Protein AF-A0A2S8Z0V7-F1 (afdb_monomer_lite)

pLDDT: mean 81.97, std 16.0, range [34.06, 96.25]

Radius of gyration: 17.94 Å; chains: 1; bounding box: 38×61×46 Å

Structure (mmCIF, N/CA/C/O backbone):
data_AF-A0A2S8Z0V7-F1
#
_entry.id   AF-A0A2S8Z0V7-F1
#
loop_
_atom_site.group_PDB
_atom_site.id
_atom_site.type_symbol
_atom_site.label_atom_id
_atom_site.label_alt_id
_atom_site.label_comp_id
_atom_site.label_asym_id
_atom_site.label_entity_id
_atom_site.label_seq_id
_atom_site.pdbx_PDB_ins_code
_atom_site.Cartn_x
_atom_site.Cartn_y
_atom_site.Cartn_z
_atom_site.occupancy
_atom_site.B_iso_or_equiv
_atom_site.auth_seq_id
_atom_site.auth_comp_id
_atom_site.auth_asym_id
_atom_site.auth_atom_id
_atom_site.pdbx_PDB_model_num
ATOM 1 N N . MET A 1 1 ? -18.671 44.704 -28.486 1.00 38.19 1 MET A N 1
ATOM 2 C CA . MET A 1 1 ? -18.243 44.016 -27.251 1.00 38.19 1 MET A CA 1
ATOM 3 C C . MET A 1 1 ? -19.106 42.775 -27.108 1.00 38.19 1 MET A C 1
ATOM 5 O O . MET A 1 1 ? -20.302 42.924 -26.908 1.00 38.19 1 MET A O 1
ATOM 9 N N . ALA A 1 2 ? -18.550 41.586 -27.339 1.00 35.41 2 ALA A N 1
ATOM 10 C CA . ALA A 1 2 ? -19.286 40.325 -27.252 1.00 35.41 2 ALA A CA 1
ATOM 11 C C . ALA A 1 2 ? -18.835 39.584 -25.989 1.00 35.41 2 ALA A C 1
ATOM 13 O O . ALA A 1 2 ? -17.642 39.363 -25.794 1.00 35.41 2 ALA A O 1
ATOM 14 N N . VAL A 1 3 ? -19.793 39.268 -25.120 1.00 38.69 3 VAL A N 1
ATOM 15 C CA . VAL A 1 3 ? -19.591 38.499 -23.891 1.00 38.69 3 VAL A CA 1
ATOM 16 C C . VAL A 1 3 ? -19.497 37.027 -24.287 1.00 38.69 3 VAL A C 1
ATOM 18 O O . VAL A 1 3 ? -20.482 36.437 -24.726 1.00 38.69 3 VAL A O 1
ATOM 21 N N . SER A 1 4 ? -18.305 36.442 -24.179 1.00 34.06 4 SER A N 1
ATOM 22 C CA . SER A 1 4 ? -18.108 35.006 -24.377 1.00 34.06 4 SER A CA 1
ATOM 23 C C . SER A 1 4 ? -18.654 34.245 -23.171 1.00 34.06 4 SER A C 1
ATOM 25 O O . SER A 1 4 ? -18.067 34.275 -22.091 1.00 34.06 4 SER A O 1
ATOM 27 N N . ASN A 1 5 ? -19.771 33.546 -23.369 1.00 39.81 5 ASN A N 1
ATOM 28 C CA . ASN A 1 5 ? -20.257 32.519 -22.453 1.00 39.81 5 ASN A CA 1
ATOM 29 C C . ASN A 1 5 ? -19.278 31.339 -22.463 1.00 39.81 5 ASN A C 1
ATOM 31 O O . ASN A 1 5 ? -19.217 30.584 -23.433 1.00 39.81 5 ASN A O 1
ATOM 35 N N . ILE A 1 6 ? -18.512 31.186 -21.385 1.00 39.69 6 ILE A N 1
ATOM 36 C CA . ILE A 1 6 ? -17.692 30.000 -21.134 1.00 39.69 6 ILE A CA 1
ATOM 37 C C . ILE A 1 6 ? -18.628 28.917 -20.576 1.00 39.69 6 ILE A C 1
ATOM 39 O O . ILE A 1 6 ? -19.229 29.140 -19.522 1.00 39.69 6 ILE A O 1
ATOM 43 N N . PRO A 1 7 ? -18.792 27.756 -21.235 1.00 37.97 7 PRO A N 1
ATOM 44 C CA . PRO A 1 7 ? -19.532 26.661 -20.636 1.00 37.97 7 PRO A CA 1
ATOM 45 C C . PRO A 1 7 ? -18.707 26.069 -19.489 1.00 37.97 7 PRO A C 1
ATOM 47 O O . PRO A 1 7 ? -17.511 25.809 -19.634 1.00 37.97 7 PRO A O 1
ATOM 50 N N . ALA A 1 8 ? -19.362 25.865 -18.346 1.00 45.34 8 ALA A N 1
ATOM 51 C CA . ALA A 1 8 ? -18.785 25.181 -17.196 1.00 45.34 8 ALA A CA 1
ATOM 52 C C . ALA A 1 8 ? -18.252 23.795 -17.610 1.00 45.34 8 ALA A C 1
ATOM 54 O O . ALA A 1 8 ? -18.906 23.103 -18.400 1.00 45.34 8 ALA A O 1
ATOM 55 N N . PRO A 1 9 ? -17.085 23.362 -17.102 1.00 37.09 9 PRO A N 1
ATOM 56 C CA . PRO A 1 9 ? -16.554 22.055 -17.437 1.00 37.09 9 PRO A CA 1
ATOM 57 C C . PRO A 1 9 ? -17.505 20.976 -16.915 1.00 37.09 9 PRO A C 1
ATOM 59 O O . PRO A 1 9 ? -17.800 20.897 -15.723 1.00 37.09 9 PRO A O 1
ATOM 62 N N . ALA A 1 10 ? -17.992 20.156 -17.846 1.00 38.31 10 ALA A N 1
ATOM 63 C CA . ALA A 1 10 ? -18.824 19.003 -17.562 1.00 38.31 10 ALA A CA 1
ATOM 64 C C . ALA A 1 10 ? -18.145 18.105 -16.520 1.00 38.31 10 ALA A C 1
ATOM 66 O O . ALA A 1 10 ? -16.991 17.696 -16.677 1.00 38.31 10 ALA A O 1
ATOM 67 N N . THR A 1 11 ? -18.890 17.781 -15.467 1.00 40.78 11 THR A N 1
ATOM 68 C CA . THR A 1 11 ? -18.551 16.765 -14.476 1.00 40.78 11 THR A CA 1
ATOM 69 C C . THR A 1 11 ? -18.363 15.427 -15.184 1.00 40.78 11 THR A C 1
ATOM 71 O O . THR A 1 11 ? -19.318 14.719 -15.502 1.00 40.78 11 THR A O 1
ATOM 74 N N . LYS A 1 12 ? -17.105 15.071 -15.466 1.00 42.34 12 LYS A N 1
ATOM 75 C CA . LYS A 1 12 ? -16.751 13.732 -15.934 1.00 42.34 12 LYS A CA 1
ATOM 76 C C . LYS A 1 12 ? -17.071 12.752 -14.812 1.00 42.34 12 LYS A C 1
ATOM 78 O O . LYS A 1 12 ? -16.382 12.699 -13.797 1.00 42.34 12 LYS A O 1
ATOM 83 N N . THR A 1 13 ? -18.130 11.981 -15.003 1.00 39.41 13 THR A N 1
ATOM 84 C CA . THR A 1 13 ? -18.445 10.795 -14.213 1.00 39.41 13 THR A CA 1
ATOM 85 C C . THR A 1 13 ? -17.235 9.856 -14.278 1.00 39.41 13 THR A C 1
ATOM 87 O O . THR A 1 13 ? -16.872 9.351 -15.339 1.00 39.41 13 THR A O 1
ATOM 90 N N . LYS A 1 14 ? -16.544 9.694 -13.142 1.00 45.84 14 LYS A N 1
ATOM 91 C CA . LYS A 1 14 ? -15.329 8.882 -13.001 1.00 45.84 14 LYS A CA 1
ATOM 92 C C . LYS A 1 14 ? -15.674 7.389 -13.103 1.00 45.84 14 LYS A C 1
ATOM 94 O O . LYS A 1 14 ? -15.891 6.715 -12.105 1.00 45.84 14 LYS A O 1
ATOM 99 N N . THR A 1 15 ? -15.690 6.855 -14.321 1.00 45.91 15 THR A N 1
ATOM 100 C CA . THR A 1 15 ? -15.759 5.410 -14.631 1.00 45.91 15 THR A CA 1
ATOM 101 C C . THR A 1 15 ? -14.362 4.757 -14.683 1.00 45.91 15 THR A C 1
ATOM 103 O O . THR A 1 15 ? -14.069 3.979 -15.586 1.00 45.91 15 THR A O 1
ATOM 106 N N . GLY A 1 16 ? -13.466 5.100 -13.748 1.00 46.09 16 GLY A N 1
ATOM 107 C CA . GLY A 1 16 ? -12.057 4.659 -13.755 1.00 46.09 16 GLY A CA 1
ATOM 108 C C . GLY A 1 16 ? -11.810 3.282 -13.128 1.00 46.09 16 GLY A C 1
ATOM 109 O O . GLY A 1 16 ? -11.145 2.445 -13.736 1.00 46.09 16 GLY A O 1
ATOM 110 N N . THR A 1 17 ? -12.469 2.995 -11.999 1.00 44.75 17 THR A N 1
ATOM 111 C CA . THR A 1 17 ? -12.256 1.806 -11.138 1.00 44.75 17 THR A CA 1
ATOM 112 C C . THR A 1 17 ? -12.501 0.469 -11.807 1.00 44.75 17 THR A C 1
ATOM 114 O O . THR A 1 17 ? -12.106 -0.574 -11.296 1.00 44.75 17 THR A O 1
ATOM 117 N N . LYS A 1 18 ? -13.142 0.455 -12.974 1.00 49.81 18 LYS A N 1
ATOM 118 C CA . LYS A 1 18 ? -13.445 -0.792 -13.668 1.00 49.81 18 LYS A CA 1
ATOM 119 C C . LYS A 1 18 ? -12.306 -1.274 -14.552 1.00 49.81 18 LYS A C 1
ATOM 121 O O . LYS A 1 18 ? -12.223 -2.477 -14.743 1.00 49.81 18 LYS A O 1
ATOM 126 N N . ALA A 1 19 ? -11.450 -0.428 -15.122 1.00 54.69 19 ALA A N 1
ATOM 127 C CA . ALA A 1 19 ? -10.711 -0.825 -16.326 1.00 54.69 19 ALA A CA 1
ATOM 128 C C . ALA A 1 19 ? -9.704 -1.969 -16.106 1.00 54.69 19 ALA A C 1
ATOM 130 O O . ALA A 1 19 ? -9.707 -2.921 -16.887 1.00 54.69 19 ALA A O 1
ATOM 131 N N . TRP A 1 20 ? -8.887 -1.925 -15.051 1.00 52.56 20 TRP A N 1
ATOM 132 C CA . TRP A 1 20 ? -7.883 -2.967 -14.816 1.00 52.56 20 TRP A CA 1
ATOM 133 C C . TRP A 1 20 ? -8.436 -4.161 -14.029 1.00 52.56 20 TRP A C 1
ATOM 135 O O . TRP A 1 20 ? -8.251 -5.308 -14.440 1.00 52.56 20 TRP A O 1
ATOM 145 N N . PHE A 1 21 ? -9.255 -3.910 -13.002 1.00 56.28 21 PHE A N 1
ATOM 146 C CA . PHE A 1 21 ? -9.973 -4.963 -12.275 1.00 56.28 21 PHE A CA 1
ATOM 147 C C . PHE A 1 21 ? -10.899 -5.806 -13.148 1.00 56.28 21 PHE A C 1
ATOM 149 O O . PHE A 1 21 ? -10.959 -7.027 -13.002 1.00 56.28 21 PHE A O 1
ATOM 156 N N . SER A 1 22 ? -11.624 -5.185 -14.080 1.00 59.22 22 SER A N 1
ATOM 157 C CA . SER A 1 22 ? -12.504 -5.938 -14.980 1.00 59.22 22 SER A CA 1
ATOM 158 C C . SER A 1 22 ? -11.714 -6.821 -15.945 1.00 59.22 22 SER A C 1
ATOM 160 O O . SER A 1 22 ? -12.154 -7.938 -16.224 1.00 59.22 22 SER A O 1
ATOM 162 N N . ARG A 1 23 ? -10.534 -6.364 -16.387 1.00 64.81 23 ARG A N 1
ATOM 163 C CA . ARG A 1 23 ? -9.644 -7.082 -17.312 1.00 64.81 23 ARG A CA 1
ATOM 164 C C . ARG A 1 23 ? -8.758 -8.130 -16.628 1.00 64.81 23 ARG A C 1
ATOM 166 O O . ARG A 1 23 ? -8.175 -8.956 -17.327 1.00 64.81 23 ARG A O 1
ATOM 173 N N . SER A 1 24 ? -8.657 -8.130 -15.296 1.00 66.06 24 SER A N 1
ATOM 174 C CA . SER A 1 24 ? -7.826 -9.093 -14.566 1.00 66.06 24 SER A CA 1
ATOM 175 C C . SER A 1 24 ? -8.393 -10.520 -14.640 1.00 66.06 24 SER A C 1
ATOM 177 O O . SER A 1 24 ? -9.611 -10.734 -14.704 1.00 66.06 24 SER A O 1
ATOM 179 N N . ARG A 1 25 ? -7.499 -11.520 -14.596 1.00 77.06 25 ARG A N 1
ATOM 180 C CA . ARG A 1 25 ? -7.849 -12.956 -14.545 1.00 77.06 25 ARG A CA 1
ATOM 181 C C . ARG A 1 25 ? -8.275 -13.429 -13.147 1.00 77.06 25 ARG A C 1
ATOM 183 O O . ARG A 1 25 ? -8.3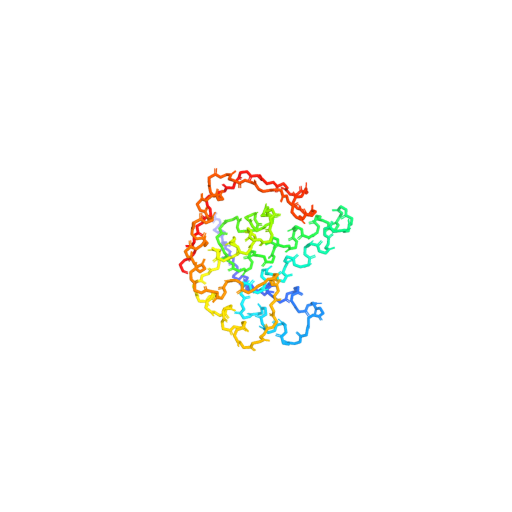48 -14.629 -12.905 1.00 77.06 25 ARG A O 1
ATOM 190 N N . LEU A 1 26 ? -8.537 -12.502 -12.224 1.00 76.75 26 LEU A N 1
ATOM 191 C CA . LEU A 1 26 ? -9.001 -12.822 -10.878 1.00 76.75 26 LEU A CA 1
ATOM 192 C C . LEU A 1 26 ? -10.324 -13.597 -10.919 1.00 76.75 26 LEU A C 1
ATOM 194 O O . LEU A 1 26 ? -11.195 -13.325 -11.753 1.00 76.75 26 LEU A O 1
ATOM 198 N N . SER A 1 27 ? -10.487 -14.527 -9.977 1.00 80.62 27 SER A N 1
ATOM 199 C CA . SER A 1 27 ? -11.765 -15.202 -9.757 1.00 80.62 27 SER A CA 1
ATOM 200 C C . SER A 1 27 ? -12.857 -14.175 -9.402 1.00 80.62 27 SER A C 1
ATOM 202 O O . SER A 1 27 ? -12.545 -13.087 -8.901 1.00 80.62 27 SER A O 1
ATOM 204 N N . PRO A 1 28 ? -14.150 -14.483 -9.613 1.00 81.50 28 PRO A N 1
ATOM 205 C CA . PRO A 1 28 ? -15.236 -13.585 -9.217 1.00 81.50 28 PRO A CA 1
ATOM 206 C C . PRO A 1 28 ? -15.186 -13.184 -7.735 1.00 81.50 28 PRO A C 1
ATOM 208 O O . PRO A 1 28 ? -15.429 -12.024 -7.405 1.00 81.50 28 PRO A O 1
ATOM 211 N N . ALA A 1 29 ? -14.808 -14.116 -6.854 1.00 76.62 29 ALA A N 1
ATOM 212 C CA . ALA A 1 29 ? -14.640 -13.857 -5.426 1.00 76.62 29 ALA A CA 1
ATOM 213 C C . ALA A 1 29 ? -13.521 -12.837 -5.158 1.00 76.62 29 ALA A C 1
ATOM 215 O O . ALA A 1 29 ? -13.730 -11.880 -4.418 1.00 76.62 29 ALA A O 1
ATOM 216 N N . HIS A 1 30 ? -12.373 -12.971 -5.828 1.00 76.75 30 HIS A N 1
ATOM 217 C CA . HIS A 1 30 ? -11.261 -12.026 -5.693 1.00 76.75 30 HIS A CA 1
ATOM 218 C C . HIS A 1 30 ? -11.602 -10.645 -6.259 1.00 76.75 30 HIS A C 1
ATOM 220 O O . HIS A 1 30 ? -11.284 -9.634 -5.643 1.00 76.75 30 HIS A O 1
ATOM 226 N N . LYS A 1 31 ? -12.308 -10.577 -7.396 1.00 75.56 31 LYS A N 1
ATOM 227 C CA . LYS A 1 31 ? -12.789 -9.297 -7.943 1.00 75.56 31 LYS A CA 1
ATOM 228 C C . LYS A 1 31 ? -13.712 -8.583 -6.960 1.00 75.56 31 LYS A C 1
ATOM 230 O O . LYS A 1 31 ? -13.598 -7.372 -6.792 1.00 75.56 31 LYS A O 1
ATOM 235 N N . ARG A 1 32 ? -14.595 -9.332 -6.291 1.00 76.56 32 ARG A N 1
ATOM 236 C CA . ARG A 1 32 ? -15.476 -8.790 -5.254 1.00 76.56 32 ARG A CA 1
ATOM 237 C C . ARG A 1 32 ? -14.676 -8.296 -4.052 1.00 76.56 32 ARG A C 1
ATOM 239 O O . ARG A 1 32 ? -14.875 -7.159 -3.645 1.00 76.56 32 ARG A O 1
ATOM 246 N N . LEU A 1 33 ? -13.759 -9.106 -3.531 1.00 73.31 33 LEU A N 1
ATOM 247 C CA . LEU A 1 33 ? -12.921 -8.744 -2.390 1.00 73.31 33 LEU A CA 1
ATOM 248 C C . LEU A 1 33 ? -12.179 -7.428 -2.632 1.00 73.31 33 LEU A C 1
ATOM 250 O O . LEU A 1 33 ? -12.279 -6.486 -1.849 1.00 73.31 33 LEU A O 1
ATOM 254 N N . VAL A 1 34 ? -11.491 -7.350 -3.764 1.00 75.44 34 VAL A N 1
ATOM 255 C CA . VAL A 1 34 ? -10.709 -6.176 -4.112 1.00 75.44 34 VAL A CA 1
ATOM 256 C C . VAL A 1 34 ? -11.594 -4.947 -4.358 1.00 75.44 34 VAL A C 1
ATOM 258 O O . VAL A 1 34 ? -11.236 -3.835 -3.986 1.00 75.44 34 VAL A O 1
ATOM 261 N N . SER A 1 35 ? -12.791 -5.131 -4.921 1.00 76.25 35 SER A N 1
ATOM 262 C CA . SER A 1 35 ? -13.740 -4.021 -5.068 1.00 76.25 35 SER A CA 1
ATOM 263 C C . SER A 1 35 ? -14.280 -3.483 -3.737 1.00 76.25 35 SER A C 1
ATOM 265 O O . SER A 1 35 ? -14.796 -2.369 -3.711 1.00 76.25 35 SER A O 1
ATOM 267 N N . LEU A 1 36 ? -14.196 -4.268 -2.656 1.00 78.62 36 LEU A N 1
ATOM 268 C CA . LEU A 1 36 ? -14.757 -3.928 -1.348 1.00 78.62 36 LEU A CA 1
ATOM 269 C C . LEU A 1 36 ? -13.710 -3.422 -0.346 1.00 78.62 36 LEU A C 1
ATOM 271 O O . LEU A 1 36 ? -14.078 -2.680 0.560 1.00 78.62 36 LEU A O 1
ATOM 275 N N . SER A 1 37 ? -12.436 -3.802 -0.495 1.00 88.06 37 SER A N 1
ATOM 276 C CA . SER A 1 37 ? -11.342 -3.371 0.383 1.00 88.06 37 SER A CA 1
ATOM 277 C C . SER A 1 37 ? -10.219 -2.718 -0.416 1.00 88.06 37 SER A C 1
ATOM 279 O O . SER A 1 37 ? -9.484 -3.398 -1.133 1.00 88.06 37 SER A O 1
ATOM 281 N N . GLN A 1 38 ? -10.033 -1.411 -0.224 1.00 91.69 38 GLN A N 1
ATOM 282 C CA . GLN A 1 38 ? -8.895 -0.656 -0.759 1.00 91.69 38 GLN A CA 1
ATOM 283 C C . GLN A 1 38 ? -7.563 -1.271 -0.318 1.00 91.69 38 GLN A C 1
ATOM 285 O O . GLN A 1 38 ? -6.624 -1.358 -1.102 1.00 91.69 38 GLN A O 1
ATOM 290 N N . PHE A 1 39 ? -7.492 -1.766 0.918 1.00 93.81 39 PHE A N 1
ATOM 291 C CA . PHE A 1 39 ? -6.290 -2.403 1.443 1.00 93.81 39 PHE A CA 1
ATOM 292 C C . PHE A 1 39 ? -5.943 -3.693 0.686 1.00 93.81 39 PHE A C 1
ATOM 294 O O . PHE A 1 39 ? -4.809 -3.866 0.249 1.00 93.81 39 PHE A O 1
ATOM 301 N N . GLN A 1 40 ? -6.919 -4.577 0.451 1.00 90.94 40 GLN A N 1
ATOM 302 C CA . GLN A 1 40 ? -6.694 -5.776 -0.371 1.00 90.94 40 GLN A CA 1
ATOM 303 C C . GLN A 1 40 ? -6.408 -5.423 -1.836 1.00 90.94 40 GLN A C 1
ATOM 305 O O . GLN A 1 40 ? -5.630 -6.105 -2.500 1.00 90.94 40 GLN A O 1
ATOM 310 N N . ALA A 1 41 ? -6.991 -4.330 -2.333 1.00 90.88 41 ALA A N 1
ATOM 311 C CA . ALA A 1 41 ? -6.706 -3.811 -3.662 1.00 90.88 41 ALA A CA 1
ATOM 312 C C . ALA A 1 41 ? -5.243 -3.405 -3.835 1.00 90.88 41 ALA A C 1
ATOM 314 O O . ALA A 1 41 ? -4.602 -3.836 -4.790 1.00 90.88 41 ALA A O 1
ATOM 315 N N . ILE A 1 42 ? -4.709 -2.638 -2.883 1.00 93.88 42 ILE A N 1
ATOM 316 C CA . ILE A 1 42 ? -3.304 -2.224 -2.866 1.00 93.88 42 ILE A CA 1
ATOM 317 C C . ILE A 1 42 ? -2.382 -3.447 -2.781 1.00 93.88 42 ILE A C 1
ATOM 319 O O . ILE A 1 42 ? -1.428 -3.537 -3.552 1.00 93.88 42 ILE A O 1
ATOM 323 N N . GLY A 1 43 ? -2.685 -4.414 -1.907 1.00 93.25 43 GLY A N 1
ATOM 324 C CA . GLY A 1 43 ? -1.924 -5.665 -1.815 1.00 93.25 43 GLY A CA 1
ATOM 325 C C . GLY A 1 43 ? -1.855 -6.385 -3.163 1.00 93.25 43 GLY A C 1
ATOM 326 O O . GLY A 1 43 ? -0.775 -6.729 -3.643 1.00 93.25 43 GLY A O 1
ATOM 327 N N . TRP A 1 44 ? -2.996 -6.515 -3.848 1.00 90.00 44 TRP A N 1
ATOM 328 C CA . TRP A 1 44 ? -3.033 -7.100 -5.187 1.00 90.00 44 TRP A CA 1
ATOM 329 C C . TRP A 1 44 ? -2.225 -6.285 -6.209 1.00 90.00 44 TRP A C 1
ATOM 331 O O . TRP A 1 44 ? -1.508 -6.869 -7.023 1.00 90.00 44 TRP A O 1
ATOM 341 N N . PHE A 1 45 ? -2.276 -4.951 -6.160 1.00 90.94 45 PHE A N 1
ATOM 342 C CA . PHE A 1 45 ? -1.488 -4.094 -7.050 1.00 90.94 45 PHE A CA 1
ATOM 343 C C . PHE A 1 45 ? 0.012 -4.339 -6.908 1.00 90.94 45 PHE A C 1
ATOM 345 O O . PHE A 1 45 ? 0.703 -4.427 -7.923 1.00 90.94 45 PHE A O 1
ATOM 352 N N . PHE A 1 46 ? 0.503 -4.533 -5.682 1.00 92.38 46 PHE A N 1
ATOM 353 C CA . PHE A 1 46 ? 1.898 -4.904 -5.459 1.00 92.38 46 PHE A CA 1
ATOM 354 C C . PHE A 1 46 ? 2.253 -6.241 -6.108 1.00 92.38 46 PHE A C 1
ATOM 356 O O . PHE A 1 46 ? 3.260 -6.304 -6.806 1.00 92.38 46 PHE A O 1
ATOM 363 N N . THR A 1 47 ? 1.401 -7.271 -5.995 1.00 88.06 47 THR A N 1
ATOM 364 C CA . THR A 1 47 ? 1.683 -8.572 -6.641 1.00 88.06 47 THR A CA 1
ATOM 365 C C . THR A 1 47 ? 1.893 -8.445 -8.153 1.00 88.06 47 THR A C 1
ATOM 367 O O . THR A 1 47 ? 2.767 -9.093 -8.729 1.00 88.06 47 THR A O 1
ATOM 370 N N . ALA A 1 48 ? 1.126 -7.573 -8.806 1.00 86.12 48 ALA A N 1
ATOM 371 C CA . ALA A 1 48 ? 1.246 -7.330 -10.235 1.00 86.12 48 ALA A CA 1
ATOM 372 C C . ALA A 1 48 ? 2.461 -6.465 -10.590 1.00 86.12 48 ALA A C 1
ATOM 374 O O . ALA A 1 48 ? 3.163 -6.782 -11.547 1.00 86.12 48 ALA A O 1
ATOM 375 N N . VAL A 1 49 ? 2.718 -5.393 -9.831 1.00 90.62 49 VAL A N 1
ATOM 376 C CA . VAL A 1 49 ? 3.885 -4.526 -10.045 1.00 90.62 49 VAL A CA 1
ATOM 377 C C . VAL A 1 49 ? 5.176 -5.303 -9.878 1.00 90.62 49 VAL A C 1
ATOM 379 O O . VAL A 1 49 ? 6.049 -5.197 -10.734 1.00 90.62 49 VAL A O 1
ATOM 382 N N . ASP A 1 50 ? 5.290 -6.106 -8.824 1.00 89.19 50 ASP A N 1
ATOM 383 C CA . ASP A 1 50 ? 6.497 -6.886 -8.575 1.00 89.19 50 ASP A CA 1
ATOM 384 C C . ASP A 1 50 ? 6.713 -7.922 -9.684 1.00 89.19 50 ASP A C 1
ATOM 386 O O . ASP A 1 50 ? 7.824 -8.042 -10.194 1.00 89.19 50 ASP A O 1
ATOM 390 N N . SER A 1 51 ? 5.638 -8.566 -10.155 1.00 86.88 51 SER A N 1
ATOM 391 C CA . SER A 1 51 ? 5.702 -9.480 -11.307 1.00 86.88 51 SER A CA 1
ATOM 392 C C . SER A 1 51 ? 6.172 -8.773 -12.585 1.00 86.88 51 SER A C 1
ATOM 394 O O . SER A 1 51 ? 6.951 -9.321 -13.358 1.00 86.88 51 SER A O 1
ATOM 396 N N . MET A 1 52 ? 5.705 -7.547 -12.834 1.00 86.75 52 MET A N 1
ATOM 397 C CA . MET A 1 52 ? 6.140 -6.754 -13.990 1.00 86.75 52 MET A CA 1
ATOM 398 C C . MET A 1 52 ? 7.574 -6.240 -13.835 1.00 86.75 52 MET A C 1
ATOM 400 O O . MET A 1 52 ? 8.272 -6.058 -14.831 1.00 86.75 52 MET A O 1
ATOM 404 N N . ALA A 1 53 ? 8.034 -6.025 -12.603 1.00 86.38 53 ALA A N 1
ATOM 405 C CA . ALA A 1 53 ? 9.371 -5.524 -12.326 1.00 86.38 53 ALA A CA 1
ATOM 406 C C . ALA A 1 53 ? 10.481 -6.548 -12.611 1.00 86.38 53 ALA A C 1
ATOM 408 O O . ALA A 1 53 ? 11.623 -6.154 -12.846 1.00 86.38 53 ALA A O 1
ATOM 409 N N . GLU A 1 54 ? 10.148 -7.841 -12.637 1.00 87.12 54 GLU A N 1
ATOM 410 C CA . GLU A 1 54 ? 11.024 -8.922 -13.118 1.00 87.12 54 GLU A CA 1
ATOM 411 C C . GLU A 1 54 ? 11.190 -8.933 -14.650 1.00 87.12 54 GLU A C 1
ATOM 413 O O . GLU A 1 54 ? 12.059 -9.629 -15.176 1.00 87.12 54 GLU A O 1
ATOM 418 N N . GLY A 1 55 ? 10.360 -8.173 -15.371 1.00 86.88 55 GLY A N 1
ATOM 419 C CA . GLY A 1 55 ? 10.379 -8.062 -16.825 1.00 86.88 55 GLY A CA 1
ATOM 420 C C . GLY A 1 55 ? 11.403 -7.061 -17.367 1.00 86.88 55 GLY A C 1
ATOM 421 O O . GLY A 1 55 ? 12.449 -6.782 -16.781 1.00 86.88 55 GLY A O 1
ATOM 422 N N . SER A 1 56 ? 11.101 -6.514 -18.543 1.00 88.25 56 SER A N 1
ATOM 423 C CA . SER A 1 56 ? 11.933 -5.504 -19.196 1.00 88.25 56 SER A CA 1
ATOM 424 C C . SER A 1 56 ? 11.846 -4.138 -18.504 1.00 88.25 56 SER A C 1
ATOM 426 O O . SER A 1 56 ? 10.926 -3.847 -17.742 1.00 88.25 56 SER A O 1
ATOM 428 N N . TYR A 1 57 ? 12.758 -3.231 -18.856 1.00 86.75 57 TYR A N 1
ATOM 429 C CA . TYR A 1 57 ? 12.680 -1.826 -18.439 1.00 86.75 57 TYR A CA 1
ATOM 430 C C . TYR A 1 57 ? 11.338 -1.163 -18.810 1.00 86.75 57 TYR A C 1
ATOM 432 O O . TYR A 1 57 ? 10.792 -0.360 -18.054 1.00 86.75 57 TYR A O 1
ATOM 440 N N . LEU A 1 58 ? 10.772 -1.521 -19.970 1.00 87.94 58 LEU A N 1
ATOM 441 C CA . LEU A 1 58 ? 9.464 -1.021 -20.394 1.00 87.94 58 LEU A CA 1
ATOM 442 C C . LEU A 1 58 ? 8.339 -1.551 -19.491 1.00 87.94 58 LEU A C 1
ATOM 444 O O . LEU A 1 58 ? 7.397 -0.816 -19.200 1.00 87.94 58 LEU A O 1
ATOM 448 N N . ASP A 1 59 ? 8.448 -2.792 -19.015 1.00 86.94 59 ASP A N 1
ATOM 449 C CA . ASP A 1 59 ? 7.490 -3.372 -18.070 1.00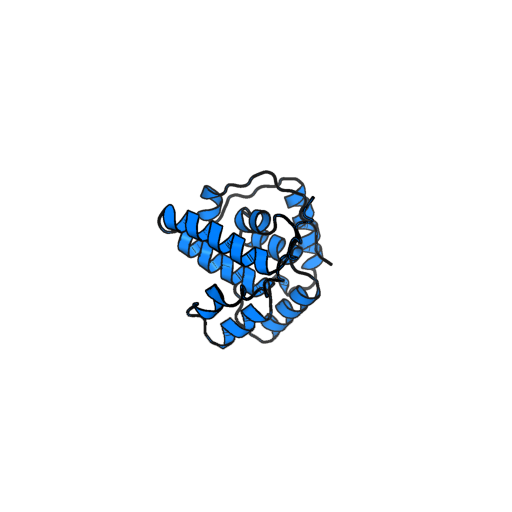 86.94 59 ASP A CA 1
ATOM 450 C C . ASP A 1 59 ? 7.567 -2.672 -16.712 1.00 86.94 59 ASP A C 1
ATOM 452 O O . ASP A 1 59 ? 6.530 -2.328 -16.153 1.00 86.94 59 ASP A O 1
ATOM 456 N N . GLN A 1 60 ? 8.772 -2.356 -16.230 1.00 86.00 60 GLN A N 1
ATOM 457 C CA . GLN A 1 60 ? 8.983 -1.586 -14.997 1.00 86.00 60 GLN A CA 1
ATOM 458 C C . GLN A 1 60 ? 8.353 -0.185 -15.071 1.00 86.00 60 GLN A C 1
ATOM 460 O O . GLN A 1 60 ? 7.627 0.220 -14.160 1.00 86.00 60 GLN A O 1
ATOM 465 N N . LEU A 1 61 ? 8.556 0.538 -16.180 1.00 87.12 61 LEU A N 1
ATOM 466 C CA . LEU A 1 61 ? 7.905 1.832 -16.415 1.00 87.12 61 LEU A CA 1
ATOM 467 C C . LEU A 1 61 ? 6.379 1.705 -16.446 1.00 87.12 61 LEU A C 1
ATOM 469 O O . LEU A 1 61 ? 5.672 2.473 -15.791 1.00 87.12 61 LEU A O 1
ATOM 473 N N . ASN A 1 62 ? 5.861 0.725 -17.188 1.00 87.25 62 ASN A N 1
ATOM 474 C CA . ASN A 1 62 ? 4.424 0.483 -17.274 1.00 87.25 62 ASN A CA 1
ATOM 475 C C . ASN A 1 62 ? 3.824 0.116 -15.913 1.00 87.25 62 ASN A C 1
ATOM 477 O O . ASN A 1 62 ? 2.712 0.550 -15.615 1.00 87.25 62 ASN A O 1
ATOM 481 N N . ALA A 1 63 ? 4.547 -0.645 -15.089 1.00 87.75 63 ALA A N 1
ATOM 482 C CA . ALA A 1 63 ? 4.128 -1.019 -13.745 1.00 87.75 63 ALA A CA 1
ATOM 483 C C . ALA A 1 63 ? 3.958 0.216 -12.857 1.00 87.75 63 ALA A C 1
ATOM 485 O O . ALA A 1 63 ? 2.917 0.366 -12.224 1.00 87.75 63 ALA A O 1
ATOM 486 N N . MET A 1 64 ? 4.929 1.134 -12.876 1.00 89.44 64 MET A N 1
ATOM 487 C CA . MET A 1 64 ? 4.872 2.387 -12.120 1.00 89.44 64 MET A CA 1
ATOM 488 C C . MET A 1 64 ? 3.667 3.246 -12.529 1.00 89.44 64 MET A C 1
ATOM 490 O O . MET A 1 64 ? 2.870 3.627 -11.674 1.00 89.44 64 MET A O 1
ATOM 494 N N . TYR A 1 65 ? 3.487 3.506 -13.830 1.00 87.69 65 TYR A N 1
ATOM 495 C CA . TYR A 1 65 ? 2.364 4.319 -14.318 1.00 87.69 65 TYR A CA 1
ATOM 496 C C . TYR A 1 65 ? 1.005 3.664 -14.082 1.00 87.69 65 TYR A C 1
ATOM 498 O O . TYR A 1 65 ? 0.023 4.350 -13.796 1.00 87.69 65 TYR A O 1
ATOM 506 N N . ALA A 1 66 ? 0.924 2.340 -14.238 1.00 86.38 66 ALA A N 1
ATOM 507 C CA . ALA A 1 66 ? -0.293 1.613 -13.928 1.00 86.38 66 ALA A CA 1
ATOM 508 C C . ALA A 1 66 ? -0.605 1.740 -12.437 1.00 86.38 66 ALA A C 1
ATOM 510 O O . ALA A 1 66 ? -1.704 2.158 -12.100 1.00 86.38 66 ALA A O 1
ATOM 511 N N . PHE A 1 67 ? 0.358 1.459 -11.560 1.00 89.88 67 PHE A N 1
ATOM 512 C CA . PHE A 1 67 ? 0.161 1.518 -10.116 1.00 89.88 67 PHE A CA 1
ATOM 513 C C . PHE A 1 67 ? -0.271 2.902 -9.637 1.00 89.88 67 PHE A C 1
ATOM 515 O O . PHE A 1 67 ? -1.266 2.998 -8.928 1.00 89.88 67 PHE A O 1
ATOM 522 N N . ASP A 1 68 ? 0.416 3.961 -10.071 1.00 90.06 68 ASP A N 1
ATOM 523 C CA . ASP A 1 68 ? 0.064 5.345 -9.737 1.00 90.06 68 ASP A CA 1
ATOM 524 C C . ASP A 1 68 ? -1.392 5.659 -10.110 1.00 90.06 68 ASP A C 1
ATOM 526 O O . ASP A 1 68 ? -2.199 6.043 -9.262 1.00 90.06 68 ASP A O 1
ATOM 530 N N . ARG A 1 69 ? -1.778 5.348 -11.355 1.00 86.56 69 ARG A N 1
ATOM 531 C CA . ARG A 1 69 ? -3.155 5.524 -11.829 1.00 86.56 69 ARG A CA 1
ATOM 532 C C . ARG A 1 69 ? -4.163 4.702 -11.030 1.00 86.56 69 ARG A C 1
ATOM 534 O O . ARG A 1 69 ? -5.305 5.127 -10.874 1.00 86.56 69 ARG A O 1
ATOM 541 N N . GLU A 1 70 ? -3.819 3.490 -10.615 1.00 86.56 70 GLU A N 1
ATOM 542 C CA . GLU A 1 70 ? -4.739 2.647 -9.854 1.00 86.56 70 GLU A CA 1
ATOM 543 C C . GLU A 1 70 ? -4.883 3.105 -8.395 1.00 86.56 70 GLU A C 1
ATOM 545 O O . GLU A 1 70 ? -5.993 3.080 -7.865 1.00 86.56 70 GLU A O 1
ATOM 550 N N . VAL A 1 71 ? -3.813 3.601 -7.771 1.00 87.81 71 VAL A N 1
ATOM 551 C CA . VAL A 1 71 ? -3.842 4.159 -6.410 1.00 87.81 71 VAL A CA 1
ATOM 552 C C . VAL A 1 71 ? -4.594 5.491 -6.350 1.00 87.81 71 VAL A C 1
ATOM 554 O O . VAL A 1 71 ? -5.396 5.685 -5.437 1.00 87.81 71 VAL A O 1
ATOM 557 N N . ASP A 1 72 ? -4.415 6.375 -7.337 1.00 86.44 72 ASP A N 1
ATOM 558 C CA . ASP A 1 72 ? -5.094 7.684 -7.408 1.00 86.44 72 ASP A CA 1
ATOM 559 C C . ASP A 1 72 ? -6.632 7.561 -7.363 1.00 86.44 72 ASP A C 1
ATOM 561 O O . ASP A 1 72 ? -7.356 8.412 -6.842 1.00 86.44 72 ASP A O 1
ATOM 565 N N . GLN A 1 73 ? -7.169 6.435 -7.836 1.00 83.81 73 GLN A N 1
ATOM 566 C CA . GLN A 1 73 ? -8.609 6.176 -7.842 1.00 83.81 73 GLN A CA 1
ATOM 567 C C . GLN A 1 73 ? -9.210 5.962 -6.453 1.00 83.81 73 GLN A C 1
ATOM 569 O O . GLN A 1 73 ? -10.428 6.090 -6.296 1.00 83.81 73 GLN A O 1
ATOM 574 N N . PHE A 1 74 ? -8.390 5.629 -5.459 1.00 85.31 74 PHE A N 1
ATOM 575 C CA . PHE A 1 74 ? -8.840 5.480 -4.080 1.00 85.31 74 PHE A CA 1
ATOM 576 C C . PHE A 1 74 ? -8.954 6.815 -3.344 1.00 85.31 74 PHE A C 1
ATOM 578 O O . PHE A 1 74 ? -9.472 6.819 -2.229 1.00 85.31 74 PHE A O 1
ATOM 585 N N . CYS A 1 75 ? -8.549 7.930 -3.973 1.00 85.06 75 CYS A N 1
ATOM 586 C CA . CYS A 1 75 ? -8.544 9.261 -3.362 1.00 85.06 75 CYS A CA 1
ATOM 587 C C . CYS A 1 75 ? -7.854 9.243 -1.985 1.00 85.06 75 CYS A C 1
ATOM 589 O O . CYS A 1 75 ? -8.386 9.780 -1.013 1.00 85.06 75 CYS A O 1
ATOM 591 N N . LEU A 1 76 ? -6.710 8.556 -1.903 1.00 87.38 76 LEU A N 1
ATOM 592 C CA . LEU A 1 76 ? -5.868 8.535 -0.706 1.00 87.38 76 LEU A CA 1
ATOM 593 C C . LEU A 1 76 ? -5.157 9.889 -0.547 1.00 87.38 76 LEU A C 1
ATOM 595 O O . LEU A 1 76 ? -5.369 10.809 -1.336 1.00 87.38 76 LEU A O 1
ATOM 599 N N . ALA A 1 77 ? -4.308 10.007 0.475 1.00 85.50 77 ALA A N 1
ATOM 600 C CA . ALA A 1 77 ? -3.479 11.190 0.669 1.00 85.50 77 ALA A CA 1
ATOM 601 C C . ALA A 1 77 ? -2.611 11.506 -0.563 1.00 85.50 77 ALA A C 1
ATOM 603 O O . ALA A 1 77 ? -2.245 10.614 -1.340 1.00 85.50 77 ALA A O 1
ATOM 604 N N . ASP A 1 78 ? -2.242 12.780 -0.694 1.00 82.31 78 ASP A N 1
ATOM 605 C CA . ASP A 1 78 ? -1.266 13.218 -1.686 1.00 82.31 78 ASP A CA 1
ATOM 606 C C . ASP A 1 78 ? 0.011 12.365 -1.567 1.00 82.31 78 ASP A C 1
ATOM 608 O O . ASP A 1 78 ? 0.430 11.982 -0.475 1.00 82.31 78 ASP A O 1
ATOM 612 N N . PHE A 1 79 ? 0.606 12.010 -2.707 1.00 87.44 79 PHE A N 1
ATOM 613 C CA . PHE A 1 79 ? 1.803 11.158 -2.789 1.00 87.44 79 PHE A CA 1
ATOM 614 C C . PHE A 1 79 ? 1.647 9.710 -2.283 1.00 87.44 79 PHE A C 1
ATOM 616 O O . PHE A 1 79 ? 2.651 9.006 -2.144 1.00 87.44 79 PHE A O 1
ATOM 623 N N . ALA A 1 80 ? 0.424 9.201 -2.088 1.00 90.94 80 ALA A N 1
ATOM 624 C CA . ALA A 1 80 ? 0.181 7.807 -1.696 1.00 90.94 80 ALA A CA 1
ATOM 625 C C . ALA A 1 80 ? 0.944 6.786 -2.561 1.00 90.94 80 ALA A C 1
ATOM 627 O O . ALA A 1 80 ? 1.592 5.880 -2.036 1.00 90.94 80 ALA A O 1
ATOM 628 N N . ALA A 1 81 ? 0.923 6.949 -3.888 1.00 91.44 81 ALA A N 1
ATOM 629 C CA . ALA A 1 81 ? 1.631 6.055 -4.802 1.00 91.44 81 ALA A CA 1
ATOM 630 C C . ALA A 1 81 ? 3.153 6.075 -4.585 1.00 91.44 81 ALA A C 1
ATOM 632 O O . ALA A 1 81 ? 3.790 5.024 -4.636 1.00 91.44 81 ALA A O 1
ATOM 633 N N . VAL A 1 82 ? 3.726 7.244 -4.278 1.00 91.00 82 VAL A N 1
ATOM 634 C CA . VAL A 1 82 ? 5.154 7.387 -3.965 1.00 91.00 82 VAL A CA 1
ATOM 635 C C . VAL A 1 82 ? 5.475 6.635 -2.683 1.00 91.00 82 VAL A C 1
ATOM 637 O O . VAL A 1 82 ? 6.382 5.805 -2.690 1.00 91.00 82 VAL A O 1
ATOM 640 N N . HIS A 1 83 ? 4.711 6.859 -1.609 1.00 91.38 83 HIS A N 1
ATOM 641 C CA . HIS A 1 83 ? 4.892 6.141 -0.346 1.00 91.38 83 HIS A CA 1
ATOM 642 C C . HIS A 1 83 ? 4.867 4.628 -0.537 1.00 91.38 83 HIS A C 1
ATOM 644 O O . HIS A 1 83 ? 5.750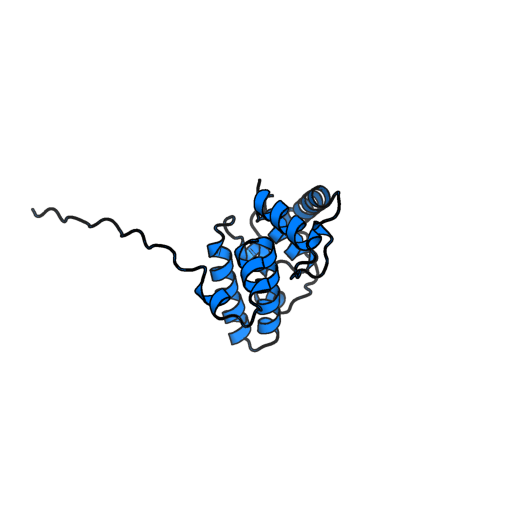 3.937 -0.038 1.00 91.38 83 HIS A O 1
ATOM 650 N N . LEU A 1 84 ? 3.893 4.136 -1.300 1.00 94.19 84 LEU A N 1
ATOM 651 C CA . LEU A 1 84 ? 3.693 2.717 -1.555 1.00 94.19 84 LEU A CA 1
ATOM 652 C C . LEU A 1 84 ? 4.807 2.106 -2.419 1.00 94.19 84 LEU A C 1
ATOM 654 O O . LEU A 1 84 ? 5.395 1.098 -2.029 1.00 94.19 84 LEU A O 1
ATOM 658 N N . LEU A 1 85 ? 5.124 2.698 -3.574 1.00 92.56 85 LEU A N 1
ATOM 659 C CA . LEU A 1 85 ? 6.090 2.125 -4.521 1.00 92.56 85 LEU A CA 1
ATOM 660 C C . LEU A 1 85 ? 7.531 2.174 -4.025 1.00 92.56 85 LEU A C 1
ATOM 662 O O . LEU A 1 85 ? 8.332 1.320 -4.397 1.00 92.56 85 LEU A O 1
ATOM 666 N N . THR A 1 86 ? 7.863 3.165 -3.202 1.00 91.44 86 THR A N 1
ATOM 667 C CA . THR A 1 86 ? 9.225 3.347 -2.688 1.00 91.44 86 THR A CA 1
ATOM 668 C C . THR A 1 86 ? 9.460 2.587 -1.378 1.00 91.44 86 THR A C 1
ATOM 670 O O . THR A 1 86 ? 10.589 2.532 -0.891 1.00 91.44 86 THR A O 1
ATOM 673 N N . SER A 1 87 ? 8.431 1.972 -0.780 1.00 92.56 87 SER A N 1
ATOM 674 C CA . SER A 1 87 ? 8.598 1.101 0.390 1.00 92.56 87 SER A CA 1
ATOM 675 C C . SER A 1 87 ? 9.450 -0.121 0.055 1.00 92.56 87 SER A C 1
ATOM 677 O O . SER A 1 87 ? 9.153 -0.892 -0.862 1.00 92.56 87 SER A O 1
ATOM 679 N N . ALA A 1 88 ? 10.529 -0.274 0.822 1.00 89.62 88 ALA A N 1
ATOM 680 C CA . ALA A 1 88 ? 11.619 -1.188 0.525 1.00 89.62 88 ALA A CA 1
ATOM 681 C C . ALA A 1 88 ? 11.265 -2.650 0.801 1.00 89.62 88 ALA A C 1
ATOM 683 O O . ALA A 1 88 ? 11.744 -3.531 0.085 1.00 89.62 88 ALA A O 1
ATOM 684 N N . THR A 1 89 ? 10.431 -2.898 1.809 1.00 92.19 89 THR A N 1
ATOM 685 C CA . THR A 1 89 ? 10.072 -4.235 2.281 1.00 92.19 89 THR A CA 1
ATOM 686 C C . THR A 1 89 ? 8.568 -4.441 2.277 1.00 92.19 89 THR A C 1
ATOM 688 O O . THR A 1 89 ? 7.784 -3.488 2.258 1.00 92.19 89 THR A O 1
ATOM 691 N N . TRP A 1 90 ? 8.145 -5.705 2.275 1.00 92.56 90 TRP A N 1
ATOM 692 C CA . TRP A 1 90 ? 6.728 -6.037 2.402 1.00 92.56 90 TRP A CA 1
ATOM 693 C C . TRP A 1 90 ? 6.108 -5.430 3.659 1.00 92.56 90 TRP A C 1
ATOM 695 O O . TRP A 1 90 ? 4.999 -4.911 3.592 1.00 92.56 90 TRP A O 1
ATOM 705 N N . ASN A 1 91 ? 6.838 -5.439 4.774 1.00 93.38 91 ASN A N 1
ATOM 706 C CA . ASN A 1 91 ? 6.372 -4.851 6.022 1.00 93.38 91 ASN A CA 1
ATOM 707 C C . ASN A 1 91 ? 6.102 -3.347 5.870 1.00 93.38 91 ASN A C 1
ATOM 709 O O . ASN A 1 91 ? 5.006 -2.885 6.176 1.00 93.38 91 ASN A O 1
ATOM 713 N N . ASP A 1 92 ? 7.043 -2.595 5.295 1.00 93.62 92 ASP A N 1
ATOM 714 C CA . ASP A 1 92 ? 6.858 -1.159 5.067 1.00 93.62 92 ASP A CA 1
ATOM 715 C C . ASP A 1 92 ? 5.741 -0.861 4.054 1.00 93.62 92 ASP A C 1
ATOM 717 O O . ASP A 1 92 ? 5.076 0.170 4.150 1.00 93.62 92 ASP A O 1
ATOM 721 N N . ARG A 1 93 ? 5.491 -1.754 3.087 1.00 94.38 93 ARG A N 1
ATOM 722 C CA . ARG A 1 93 ? 4.349 -1.641 2.162 1.00 94.38 93 ARG A CA 1
ATOM 723 C C . ARG A 1 93 ? 3.013 -1.855 2.870 1.00 94.38 93 ARG A C 1
ATOM 725 O O . ARG A 1 93 ? 2.087 -1.081 2.638 1.00 94.38 93 ARG A O 1
ATOM 732 N N . VAL A 1 94 ? 2.918 -2.869 3.735 1.00 95.62 94 VAL A N 1
ATOM 733 C CA . VAL A 1 94 ? 1.727 -3.138 4.559 1.00 95.62 94 VAL A CA 1
ATOM 734 C C . VAL A 1 94 ? 1.468 -1.943 5.475 1.00 95.62 94 VAL A C 1
ATOM 736 O O . VAL A 1 94 ? 0.360 -1.417 5.479 1.00 95.62 94 VAL A O 1
ATOM 739 N N . VAL A 1 95 ? 2.492 -1.471 6.194 1.00 95.19 95 VAL A N 1
ATOM 740 C CA . VAL A 1 95 ? 2.420 -0.300 7.084 1.00 95.19 95 VAL A CA 1
ATOM 741 C C . VAL A 1 95 ? 1.973 0.939 6.314 1.00 95.19 95 VAL A C 1
ATOM 743 O O . VAL A 1 95 ? 1.008 1.586 6.715 1.00 95.19 95 VAL A O 1
ATOM 746 N N . ALA A 1 96 ? 2.607 1.244 5.177 1.00 94.88 96 ALA A N 1
ATOM 747 C CA . ALA A 1 96 ? 2.245 2.405 4.371 1.00 94.88 96 ALA A CA 1
ATOM 748 C C . ALA A 1 96 ? 0.793 2.334 3.880 1.00 94.88 96 ALA A C 1
ATOM 750 O O . ALA A 1 96 ? 0.040 3.291 4.043 1.00 94.88 96 ALA A O 1
ATOM 751 N N . ALA A 1 97 ? 0.369 1.189 3.342 1.00 96.06 97 ALA A N 1
ATOM 752 C CA . ALA A 1 97 ? -1.010 0.995 2.912 1.00 96.06 97 ALA A CA 1
ATOM 753 C C . ALA A 1 97 ? -1.999 1.123 4.078 1.00 96.06 97 ALA A C 1
ATOM 755 O O . ALA A 1 97 ? -3.038 1.757 3.920 1.00 96.06 97 ALA A O 1
ATOM 756 N N . TRP A 1 98 ? -1.664 0.573 5.247 1.00 96.25 98 TRP A N 1
ATOM 757 C CA . TRP A 1 98 ? -2.494 0.621 6.450 1.00 96.25 98 TRP A CA 1
ATOM 758 C C . TRP A 1 98 ? -2.663 2.040 7.006 1.00 96.25 98 TRP A C 1
ATOM 760 O O . TRP A 1 98 ? -3.744 2.393 7.479 1.00 96.25 98 TRP A O 1
ATOM 770 N N . CYS A 1 99 ? -1.615 2.864 6.916 1.00 94.94 99 CYS A N 1
ATOM 771 C CA . CYS A 1 99 ? -1.678 4.288 7.238 1.00 94.94 99 CYS A CA 1
ATOM 772 C C . CYS A 1 99 ? -2.554 5.058 6.249 1.00 94.94 99 CYS A C 1
ATOM 774 O O . CYS A 1 99 ? -3.277 5.954 6.662 1.00 94.94 99 CYS A O 1
ATOM 776 N N . LEU A 1 100 ? -2.494 4.724 4.958 1.00 94.75 100 LEU A N 1
ATOM 777 C CA . LEU A 1 100 ? -3.200 5.466 3.912 1.00 94.75 100 LEU A CA 1
ATOM 778 C C . LEU A 1 100 ? -4.701 5.166 3.861 1.00 94.75 100 LEU A C 1
ATOM 780 O O . LEU A 1 100 ? -5.478 6.038 3.475 1.00 94.75 100 LEU A O 1
ATOM 784 N N . VAL A 1 101 ? -5.122 3.950 4.220 1.00 93.75 101 VAL A N 1
ATOM 785 C CA . VAL A 1 101 ? -6.544 3.588 4.233 1.00 93.75 101 VAL A CA 1
ATOM 786 C C . VAL A 1 101 ? -7.222 4.008 5.542 1.00 93.75 101 VAL A C 1
ATOM 788 O O . VAL A 1 101 ? -6.655 3.875 6.626 1.00 93.75 101 VAL A O 1
ATOM 791 N N . GLY A 1 102 ? -8.465 4.484 5.452 1.00 90.81 102 GLY A N 1
ATOM 792 C CA . GLY A 1 102 ? -9.240 4.894 6.630 1.00 90.81 102 GLY A CA 1
ATOM 793 C C . GLY A 1 102 ? -9.698 3.725 7.511 1.00 90.81 102 GLY A C 1
ATOM 794 O O . GLY A 1 102 ? -9.696 2.563 7.082 1.00 90.81 102 GLY A O 1
ATOM 795 N N . ALA A 1 103 ? -10.149 4.028 8.734 1.00 91.50 103 ALA A N 1
ATOM 796 C CA . ALA A 1 103 ? -10.596 3.031 9.717 1.00 91.50 103 ALA A CA 1
ATOM 797 C C . ALA A 1 103 ? -11.617 2.025 9.170 1.00 91.50 103 ALA A C 1
ATOM 799 O O . ALA A 1 103 ? -11.470 0.826 9.410 1.00 91.50 103 ALA A O 1
ATOM 800 N N . ASP A 1 104 ? -12.600 2.475 8.389 1.00 91.12 104 ASP A N 1
ATOM 801 C CA . ASP A 1 104 ? -13.613 1.587 7.808 1.00 91.12 104 ASP A CA 1
ATOM 802 C C . ASP A 1 104 ? -12.985 0.535 6.883 1.00 91.12 104 ASP A C 1
ATOM 804 O O . ASP A 1 104 ? -13.333 -0.644 6.929 1.00 91.12 104 ASP A O 1
ATOM 808 N N . GLN A 1 105 ? -12.004 0.934 6.070 1.00 92.12 105 GLN A N 1
ATOM 809 C CA . GLN A 1 105 ? -11.303 0.031 5.156 1.00 92.12 105 GLN A CA 1
ATOM 810 C C . GLN A 1 105 ? -10.394 -0.948 5.902 1.00 92.12 105 GLN A C 1
ATOM 812 O O . GLN A 1 105 ? -10.306 -2.116 5.513 1.00 92.12 105 GLN A O 1
ATOM 817 N N . ARG A 1 106 ? -9.772 -0.505 7.000 1.00 93.38 106 ARG A N 1
ATOM 818 C CA . ARG A 1 106 ? -9.018 -1.373 7.917 1.00 93.38 106 ARG A CA 1
ATOM 819 C C . ARG A 1 106 ? -9.922 -2.405 8.593 1.00 93.38 106 ARG A C 1
ATOM 821 O O . ARG A 1 106 ? -9.573 -3.584 8.650 1.00 93.38 106 ARG A O 1
ATOM 828 N N . ALA A 1 107 ? -11.103 -1.993 9.053 1.00 91.31 107 ALA A N 1
ATOM 829 C CA . ALA A 1 107 ? -12.091 -2.893 9.644 1.00 91.31 107 ALA A CA 1
ATOM 830 C C . ALA A 1 107 ? -12.579 -3.936 8.627 1.00 91.31 107 ALA A C 1
ATOM 832 O O . ALA A 1 107 ? -12.573 -5.131 8.921 1.00 91.31 107 ALA A O 1
ATOM 833 N N . ILE A 1 108 ? -12.909 -3.503 7.405 1.00 90.31 108 ILE A N 1
ATOM 834 C CA . ILE A 1 108 ? -13.277 -4.394 6.296 1.00 90.31 108 ILE A CA 1
ATOM 835 C C . ILE A 1 108 ? -12.149 -5.394 5.997 1.00 90.31 108 ILE A C 1
ATOM 837 O O . ILE A 1 108 ? -12.412 -6.583 5.824 1.00 90.31 108 ILE A O 1
ATOM 841 N N . ALA A 1 109 ? -10.891 -4.946 5.962 1.00 90.25 109 ALA A N 1
ATOM 842 C CA . ALA A 1 109 ? -9.751 -5.824 5.707 1.00 90.25 109 ALA A CA 1
ATOM 843 C C . ALA A 1 109 ? -9.604 -6.930 6.764 1.00 90.25 109 ALA A C 1
ATOM 845 O O . ALA A 1 109 ? -9.353 -8.080 6.402 1.00 90.25 109 ALA A O 1
ATOM 846 N N . ARG A 1 110 ? -9.794 -6.605 8.052 1.00 89.50 110 ARG A N 1
ATOM 847 C CA . ARG A 1 110 ? -9.769 -7.596 9.143 1.00 89.50 110 ARG A CA 1
ATOM 848 C C . ARG A 1 110 ? -10.922 -8.593 9.032 1.00 89.50 110 ARG A C 1
ATOM 850 O O . ARG A 1 110 ? -10.693 -9.788 9.187 1.00 89.50 110 ARG A O 1
ATOM 857 N N . LEU A 1 111 ? -12.131 -8.113 8.727 1.00 86.50 111 LEU A N 1
ATOM 858 C CA . LEU A 1 111 ? -13.304 -8.974 8.536 1.00 86.50 111 LEU A CA 1
ATOM 859 C C . LEU A 1 111 ? -13.083 -9.984 7.410 1.00 86.50 111 LEU A C 1
ATOM 861 O O . LEU A 1 111 ? -13.358 -11.164 7.583 1.00 86.50 111 LEU A O 1
ATOM 865 N N . PHE A 1 112 ? -12.516 -9.551 6.285 1.00 82.50 112 PHE A N 1
ATOM 866 C CA . PHE A 1 112 ? -12.280 -10.454 5.165 1.00 82.50 112 PHE A CA 1
ATOM 867 C C . PHE A 1 112 ? -11.290 -11.572 5.471 1.00 82.50 112 PHE A C 1
ATOM 869 O O . PHE A 1 112 ? -11.521 -12.700 5.051 1.00 82.50 112 PHE A O 1
ATOM 876 N N . VAL A 1 113 ? -10.226 -11.300 6.223 1.00 74.44 113 VAL A N 1
ATOM 877 C CA . VAL A 1 113 ? -9.316 -12.373 6.646 1.00 74.44 113 VAL A CA 1
ATOM 878 C C . VAL A 1 113 ? -9.999 -13.326 7.627 1.00 74.44 113 VAL A C 1
ATOM 880 O O . VAL A 1 113 ? -9.798 -14.531 7.529 1.00 74.44 113 VAL A O 1
ATOM 883 N N . ALA A 1 114 ? -10.825 -12.810 8.542 1.00 71.81 114 ALA A N 1
ATOM 884 C CA . ALA A 1 114 ? -11.585 -13.645 9.474 1.00 71.81 114 ALA A CA 1
ATOM 885 C C . ALA A 1 114 ? -12.605 -14.558 8.767 1.00 71.81 114 ALA A C 1
ATOM 887 O O . ALA A 1 114 ? -12.872 -15.655 9.249 1.00 71.81 114 ALA A O 1
ATOM 888 N N . ASP A 1 115 ? -13.126 -14.131 7.615 1.00 73.88 115 ASP A N 1
ATOM 889 C CA . ASP A 1 115 ? -14.032 -14.909 6.761 1.00 73.88 115 ASP A CA 1
ATOM 890 C C . ASP A 1 115 ? -13.290 -15.889 5.819 1.00 73.88 115 ASP A C 1
ATOM 892 O O . ASP A 1 115 ? -13.861 -16.339 4.821 1.00 73.88 115 ASP A O 1
ATOM 896 N N . ASP A 1 116 ? -12.010 -16.185 6.085 1.00 71.38 116 ASP A N 1
ATOM 897 C CA . ASP A 1 116 ? -11.121 -16.990 5.230 1.00 71.38 116 ASP A CA 1
ATOM 898 C C . ASP A 1 116 ? -11.067 -16.494 3.768 1.00 71.38 116 ASP A C 1
ATOM 900 O O . ASP A 1 116 ? -10.800 -17.252 2.825 1.00 71.38 116 ASP A O 1
ATOM 904 N N . ALA A 1 117 ? -11.324 -15.200 3.538 1.00 74.69 117 ALA A N 1
ATOM 905 C CA . ALA A 1 117 ? -11.170 -14.623 2.215 1.00 74.69 117 ALA A CA 1
ATOM 906 C C . ALA A 1 117 ? -9.683 -14.526 1.854 1.00 74.69 117 ALA A C 1
ATOM 908 O O . ALA A 1 117 ? -8.804 -14.356 2.699 1.00 74.69 117 ALA A O 1
ATOM 909 N N . HIS A 1 118 ? -9.401 -14.620 0.557 1.00 78.62 118 HIS A N 1
ATOM 910 C CA . HIS A 1 118 ? -8.038 -14.581 0.040 1.00 78.62 118 HIS A CA 1
ATOM 911 C C . HIS A 1 118 ? -7.292 -13.317 0.494 1.00 78.62 118 HIS A C 1
ATOM 913 O O . HIS A 1 118 ? -7.808 -12.214 0.357 1.00 78.62 118 HIS A O 1
ATOM 919 N N . ASN A 1 119 ? -6.068 -13.469 0.993 1.00 86.81 119 ASN A N 1
ATOM 920 C CA . ASN A 1 119 ? -5.224 -12.356 1.413 1.00 86.81 119 ASN A CA 1
ATOM 921 C C . ASN A 1 119 ? -4.144 -12.099 0.358 1.00 86.81 119 ASN A C 1
ATOM 923 O O . ASN A 1 119 ? -3.411 -13.019 0.001 1.00 86.81 119 ASN A O 1
ATOM 927 N N . PHE A 1 120 ? -4.038 -10.862 -0.131 1.00 89.25 120 PHE A N 1
ATOM 928 C CA . PHE A 1 120 ? -2.986 -10.477 -1.083 1.00 89.25 120 PHE A CA 1
ATOM 929 C C . PHE A 1 120 ? -1.703 -9.980 -0.410 1.00 89.25 120 PHE A C 1
ATOM 931 O O . PHE A 1 120 ? -0.745 -9.629 -1.096 1.00 89.25 120 PHE A O 1
ATOM 938 N N . TRP A 1 121 ? -1.683 -9.947 0.921 1.00 92.56 121 TRP A N 1
ATOM 939 C CA . TRP A 1 121 ? -0.503 -9.622 1.711 1.00 92.56 121 TRP A CA 1
ATOM 940 C C . TRP A 1 121 ? 0.257 -10.892 2.121 1.00 92.56 121 TRP A C 1
ATOM 942 O O . TRP A 1 121 ? -0.346 -11.964 2.192 1.00 92.56 121 TRP A O 1
ATOM 952 N N . PRO A 1 122 ? 1.567 -10.798 2.416 1.00 89.12 122 PRO A N 1
ATOM 953 C CA . PRO A 1 122 ? 2.392 -11.970 2.733 1.00 89.12 122 PRO A CA 1
ATOM 954 C C . PRO A 1 122 ? 1.954 -12.725 3.987 1.00 89.12 122 PRO A C 1
ATOM 956 O O . PRO A 1 122 ? 2.181 -13.927 4.096 1.00 89.12 122 PRO A O 1
ATOM 959 N N . ASP A 1 123 ? 1.343 -12.019 4.936 1.00 90.19 123 ASP A N 1
ATOM 960 C CA . ASP A 1 123 ? 0.805 -12.579 6.166 1.00 90.19 123 ASP A CA 1
ATOM 961 C C . ASP A 1 123 ? -0.434 -11.800 6.635 1.00 90.19 123 ASP A C 1
ATOM 963 O O . ASP A 1 123 ? -0.920 -10.887 5.961 1.00 90.19 123 ASP A O 1
ATOM 967 N N . THR A 1 124 ? -0.968 -12.203 7.787 1.00 91.88 124 THR A N 1
ATOM 968 C CA . THR A 1 124 ? -2.177 -11.647 8.402 1.00 91.88 124 THR A CA 1
ATOM 969 C C . THR A 1 124 ? -1.878 -10.891 9.699 1.00 91.88 124 THR A C 1
ATOM 971 O O . THR A 1 124 ? -2.759 -10.763 10.549 1.00 91.88 124 THR A O 1
ATOM 974 N N . GLN A 1 125 ? -0.649 -10.395 9.903 1.00 92.44 125 GLN A N 1
ATOM 975 C CA . GLN A 1 125 ? -0.277 -9.706 11.149 1.00 92.44 125 GLN A CA 1
ATOM 976 C C . GLN A 1 125 ? -1.128 -8.461 11.417 1.00 92.44 125 GLN A C 1
ATOM 978 O O . GLN A 1 125 ? -1.378 -8.131 12.575 1.00 92.44 125 GLN A O 1
ATOM 983 N N . PHE A 1 126 ? -1.664 -7.833 10.367 1.00 92.06 126 PHE A N 1
ATOM 984 C CA . PHE A 1 126 ? -2.598 -6.707 10.472 1.00 92.06 126 PHE A CA 1
ATOM 985 C C . PHE A 1 126 ? -3.936 -7.035 11.163 1.00 92.06 126 PHE A C 1
ATOM 987 O O . PHE A 1 126 ? -4.720 -6.137 11.494 1.00 92.06 126 PHE A O 1
ATOM 994 N N . CYS A 1 127 ? -4.207 -8.320 11.407 1.00 91.50 127 CYS A N 1
ATOM 995 C CA . CYS A 1 127 ? -5.340 -8.794 12.198 1.00 91.50 127 CYS A CA 1
ATOM 996 C C . CYS A 1 127 ? -5.024 -8.935 13.695 1.00 91.50 127 CYS A C 1
ATOM 998 O O . CYS A 1 127 ? -5.950 -9.101 14.487 1.00 91.50 127 CYS A O 1
ATOM 1000 N N . ASN A 1 128 ? -3.752 -8.877 14.097 1.00 92.50 128 ASN A N 1
ATOM 1001 C CA . ASN A 1 128 ? -3.364 -9.071 15.488 1.00 92.50 128 ASN A CA 1
ATOM 1002 C C . ASN A 1 128 ? -3.781 -7.874 16.361 1.00 92.50 128 ASN A C 1
ATOM 1004 O O . ASN A 1 128 ? -3.674 -6.719 15.930 1.00 92.50 128 ASN A O 1
ATOM 1008 N N . PRO A 1 129 ? -4.187 -8.115 17.622 1.00 90.75 129 PRO A N 1
ATOM 1009 C CA . PRO A 1 129 ? -4.267 -7.054 18.619 1.00 90.75 129 PRO A CA 1
ATOM 1010 C C . PRO A 1 129 ? -2.900 -6.368 18.757 1.00 90.75 129 PRO A C 1
ATOM 1012 O O . PRO A 1 129 ? -1.879 -7.052 18.803 1.00 90.75 129 PRO A O 1
ATOM 1015 N N . GLY A 1 130 ? -2.864 -5.037 18.827 1.00 92.88 130 GLY A N 1
ATOM 1016 C CA . GLY A 1 130 ? -1.604 -4.286 18.906 1.00 92.88 130 GLY A CA 1
ATOM 1017 C C . GLY A 1 130 ? -1.032 -3.833 17.556 1.00 92.88 130 GLY A C 1
ATOM 1018 O O . GLY A 1 130 ? 0.004 -3.169 17.521 1.00 92.88 130 GLY A O 1
ATOM 1019 N N . TRP A 1 131 ? -1.657 -4.215 16.432 1.00 95.00 131 TRP A N 1
ATOM 1020 C CA . TRP A 1 131 ? -1.147 -3.862 15.105 1.00 95.00 131 TRP A CA 1
ATOM 1021 C C . TRP A 1 131 ? -1.140 -2.352 14.854 1.00 95.00 131 TRP A C 1
ATOM 1023 O O . TRP A 1 131 ? -0.187 -1.833 14.281 1.00 95.00 131 TRP A O 1
ATOM 1033 N N . ASP A 1 132 ? -2.173 -1.634 15.295 1.00 94.38 132 ASP A N 1
ATOM 1034 C CA . ASP A 1 132 ? -2.254 -0.189 15.069 1.00 94.38 132 ASP A CA 1
ATOM 1035 C C . ASP A 1 132 ? -1.156 0.543 15.860 1.00 94.38 132 ASP A C 1
ATOM 1037 O O . ASP A 1 132 ? -0.505 1.442 15.332 1.00 94.38 132 ASP A O 1
ATOM 1041 N N . GLU A 1 133 ? -0.857 0.099 17.082 1.00 94.50 133 GLU A N 1
ATOM 1042 C CA . GLU A 1 133 ? 0.253 0.596 17.898 1.00 94.50 133 GLU A CA 1
ATOM 1043 C C . GLU A 1 133 ? 1.613 0.304 17.253 1.00 94.50 133 GLU A C 1
ATOM 1045 O O . GLU A 1 133 ? 2.485 1.177 17.213 1.00 94.50 133 GLU A O 1
ATOM 1050 N N . TYR A 1 134 ? 1.788 -0.904 16.707 1.00 95.44 134 TYR A N 1
ATOM 1051 C CA . TYR A 1 134 ? 2.978 -1.262 15.939 1.00 95.44 134 TYR A CA 1
ATOM 1052 C C . TYR A 1 134 ? 3.153 -0.350 14.719 1.00 95.44 134 TYR A C 1
ATOM 1054 O O . TYR A 1 134 ? 4.240 0.191 14.503 1.00 95.44 134 TYR A O 1
ATOM 1062 N N . VAL A 1 135 ? 2.081 -0.131 13.952 1.00 95.31 135 VAL A N 1
ATOM 1063 C CA . VAL A 1 135 ? 2.091 0.746 12.777 1.00 95.31 135 VAL A CA 1
ATOM 1064 C C . VAL A 1 135 ? 2.477 2.165 13.167 1.00 95.31 135 VAL A C 1
ATOM 1066 O O . VAL A 1 135 ? 3.324 2.750 12.503 1.00 95.31 135 VAL A O 1
ATOM 1069 N N . GLN A 1 136 ? 1.935 2.708 14.257 1.00 93.81 136 GLN A N 1
ATOM 1070 C CA . GLN A 1 136 ? 2.294 4.046 14.740 1.00 93.81 136 GLN A CA 1
ATOM 1071 C C . GLN A 1 136 ? 3.782 4.152 15.106 1.00 93.81 136 GLN A C 1
ATOM 1073 O O . GLN A 1 136 ? 4.450 5.118 14.731 1.00 9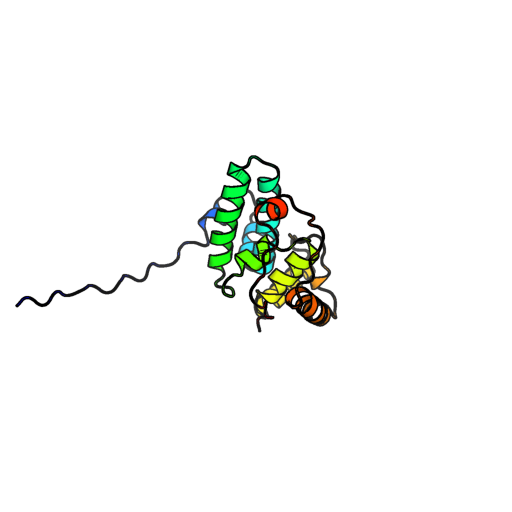3.81 136 GLN A O 1
ATOM 1078 N N . ALA A 1 137 ? 4.329 3.144 15.791 1.00 93.50 137 ALA A N 1
ATOM 1079 C CA . ALA A 1 137 ? 5.749 3.106 16.129 1.00 93.50 137 ALA A CA 1
ATOM 1080 C C . ALA A 1 137 ? 6.635 3.007 14.874 1.00 93.50 137 ALA A C 1
ATOM 1082 O O . ALA A 1 137 ? 7.608 3.752 14.739 1.00 93.50 137 ALA A O 1
ATOM 1083 N N . ARG A 1 138 ? 6.278 2.132 13.925 1.00 93.44 138 ARG A N 1
ATOM 1084 C CA . ARG A 1 138 ? 7.020 1.965 12.669 1.00 93.44 138 ARG A CA 1
ATOM 1085 C C . ARG A 1 138 ? 6.911 3.195 11.767 1.00 93.44 138 ARG A C 1
ATOM 1087 O O . ARG A 1 138 ? 7.897 3.590 11.153 1.00 93.44 138 ARG A O 1
ATOM 1094 N N . LEU A 1 139 ? 5.752 3.845 11.737 1.00 92.06 139 LEU A N 1
ATOM 1095 C CA . LEU A 1 139 ? 5.518 5.085 11.003 1.00 92.06 139 LEU A CA 1
ATOM 1096 C C . LEU A 1 139 ? 6.448 6.207 11.476 1.00 92.06 139 LEU A C 1
ATOM 1098 O O . LEU A 1 139 ? 6.995 6.942 10.654 1.00 92.06 139 LEU A O 1
ATOM 1102 N N . ALA A 1 140 ? 6.664 6.326 12.789 1.00 91.00 140 ALA A N 1
ATOM 1103 C CA . ALA A 1 140 ? 7.599 7.300 13.340 1.00 91.00 140 ALA A CA 1
ATOM 1104 C C . ALA A 1 140 ? 9.039 7.063 12.849 1.00 91.00 140 ALA A C 1
ATOM 1106 O O . ALA A 1 140 ? 9.728 8.025 12.515 1.00 91.00 140 ALA A O 1
ATOM 1107 N N . ALA A 1 141 ? 9.466 5.801 12.747 1.00 90.06 141 ALA A N 1
ATOM 1108 C CA . ALA A 1 141 ? 10.778 5.431 12.216 1.00 90.06 141 ALA A CA 1
ATOM 1109 C C . ALA A 1 141 ? 10.916 5.738 10.712 1.00 90.06 141 ALA A C 1
ATOM 1111 O O . ALA A 1 141 ? 11.893 6.360 10.294 1.00 90.06 141 ALA A O 1
ATOM 1112 N N . ILE A 1 142 ? 9.899 5.399 9.909 1.00 88.38 142 ILE A N 1
ATOM 1113 C CA . ILE A 1 142 ? 9.859 5.720 8.470 1.00 88.38 142 ILE A CA 1
ATOM 1114 C C . ILE A 1 142 ? 9.947 7.238 8.256 1.00 88.38 142 ILE A C 1
ATOM 1116 O O . ILE A 1 142 ? 10.761 7.713 7.466 1.00 88.38 142 ILE A O 1
ATOM 1120 N N . ASN A 1 143 ? 9.160 8.017 9.003 1.00 90.12 143 ASN A N 1
ATOM 1121 C CA . ASN A 1 143 ? 9.181 9.481 8.931 1.00 90.12 143 ASN A CA 1
ATOM 1122 C C . ASN A 1 143 ? 10.502 10.095 9.434 1.00 90.12 143 ASN A C 1
ATOM 1124 O O . ASN A 1 143 ? 10.808 11.237 9.095 1.00 90.12 143 ASN A O 1
ATOM 1128 N N . ALA A 1 144 ? 11.295 9.361 10.221 1.00 89.12 144 ALA A N 1
ATOM 1129 C CA . ALA A 1 144 ? 12.643 9.762 10.624 1.00 89.12 144 ALA A CA 1
ATOM 1130 C C . ALA A 1 144 ? 13.712 9.469 9.550 1.00 89.12 144 ALA A C 1
ATOM 1132 O O . ALA A 1 144 ? 14.881 9.799 9.748 1.00 89.12 144 ALA A O 1
ATOM 1133 N N . GLY A 1 145 ? 13.325 8.882 8.411 1.00 83.81 145 GLY A N 1
ATOM 1134 C CA . GLY A 1 145 ? 14.222 8.571 7.300 1.00 83.81 145 GLY A CA 1
ATOM 1135 C C . GLY A 1 145 ? 14.945 7.232 7.437 1.00 83.81 145 GLY A C 1
ATOM 1136 O O . GLY A 1 145 ? 15.959 7.024 6.769 1.00 83.81 145 GLY A O 1
ATOM 1137 N N . GLU A 1 146 ? 14.458 6.326 8.291 1.00 84.81 146 GLU A N 1
ATOM 1138 C CA . GLU A 1 146 ? 14.970 4.958 8.329 1.00 84.81 146 GLU A CA 1
ATOM 1139 C C . GLU A 1 146 ? 14.722 4.282 6.974 1.00 84.81 146 GLU A C 1
ATOM 1141 O O . GLU A 1 146 ? 13.613 4.306 6.440 1.00 84.81 146 GLU A O 1
ATOM 1146 N N . THR A 1 147 ? 15.778 3.709 6.400 1.00 78.62 147 THR A N 1
ATOM 1147 C CA . THR A 1 147 ? 15.718 3.010 5.115 1.00 78.62 147 THR A CA 1
ATOM 1148 C C . THR A 1 147 ? 16.175 1.577 5.299 1.00 78.62 147 THR A C 1
ATOM 1150 O O . THR A 1 147 ? 17.161 1.301 5.985 1.00 78.62 147 THR A O 1
ATOM 1153 N N . GLU A 1 148 ? 15.453 0.658 4.669 1.00 85.00 148 GLU A N 1
ATOM 1154 C CA . GLU A 1 148 ? 15.795 -0.757 4.662 1.00 85.00 148 GLU A CA 1
ATOM 1155 C C . GLU A 1 148 ? 16.349 -1.180 3.305 1.00 85.00 148 GLU A C 1
ATOM 1157 O O . GLU A 1 148 ? 16.093 -0.570 2.258 1.00 85.00 148 GLU A O 1
ATOM 1162 N N . HIS A 1 149 ? 17.109 -2.276 3.322 1.00 87.75 149 HIS A N 1
ATOM 1163 C CA . HIS A 1 149 ? 17.496 -2.930 2.085 1.00 87.75 149 HIS A CA 1
ATOM 1164 C C . HIS A 1 149 ? 16.246 -3.408 1.348 1.00 87.75 149 HIS A C 1
ATOM 1166 O O . HIS A 1 149 ? 15.363 -4.034 1.938 1.00 87.75 149 HIS A O 1
ATOM 1172 N N . SER A 1 150 ? 16.170 -3.107 0.054 1.00 88.38 150 SER A N 1
ATOM 1173 C CA . SER A 1 150 ? 14.965 -3.427 -0.690 1.00 88.38 150 SER A CA 1
ATOM 1174 C C . SER A 1 150 ? 14.852 -4.912 -1.012 1.00 88.38 150 SER A C 1
ATOM 1176 O O . SER A 1 150 ? 15.808 -5.548 -1.444 1.00 88.38 150 SER A O 1
ATOM 1178 N N . GLN A 1 151 ? 13.636 -5.428 -0.859 1.00 90.94 151 GLN A N 1
ATOM 1179 C CA . GLN A 1 151 ? 13.215 -6.760 -1.277 1.00 90.94 151 GLN A CA 1
ATOM 1180 C C . GLN A 1 151 ? 12.706 -6.794 -2.729 1.00 90.94 151 GLN A C 1
ATOM 1182 O O . GLN A 1 151 ? 12.354 -7.867 -3.210 1.00 9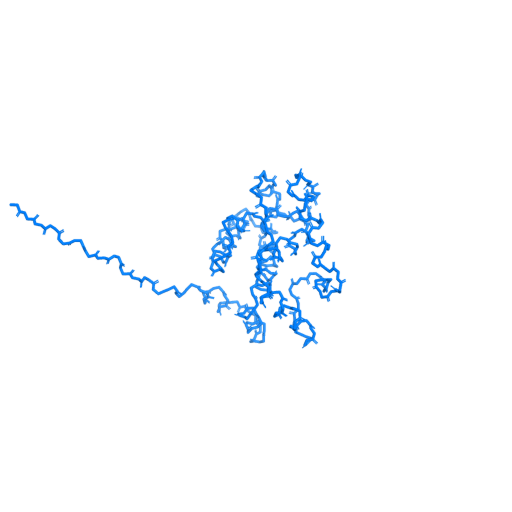0.94 151 GLN A O 1
ATOM 1187 N N . PHE A 1 152 ? 12.636 -5.651 -3.429 1.00 89.62 152 PHE A N 1
ATOM 1188 C CA . PHE A 1 152 ? 11.932 -5.549 -4.709 1.00 89.62 152 PHE A CA 1
ATOM 1189 C C . PHE A 1 152 ? 12.739 -4.852 -5.799 1.00 89.62 152 PHE A C 1
ATOM 1191 O O . PHE A 1 152 ? 13.265 -3.752 -5.618 1.00 89.62 152 PHE A O 1
ATOM 1198 N N . ASN A 1 153 ? 12.708 -5.432 -6.999 1.00 88.06 153 ASN A N 1
ATOM 1199 C CA . ASN A 1 153 ? 13.352 -4.857 -8.179 1.00 88.06 153 ASN A CA 1
ATOM 1200 C C . ASN A 1 153 ? 12.767 -3.490 -8.557 1.00 88.06 153 ASN A C 1
ATOM 1202 O O . ASN A 1 153 ? 13.517 -2.600 -8.950 1.00 88.06 153 ASN A O 1
ATOM 1206 N N . ILE A 1 154 ? 11.457 -3.276 -8.384 1.00 86.50 154 ILE A N 1
ATOM 1207 C CA . ILE A 1 154 ? 10.839 -1.981 -8.710 1.00 86.50 154 ILE A CA 1
ATOM 1208 C C . ILE A 1 154 ? 11.424 -0.840 -7.873 1.00 86.50 154 ILE A C 1
ATOM 1210 O O . ILE A 1 154 ? 11.617 0.256 -8.385 1.00 86.50 154 ILE A O 1
ATOM 1214 N N . VAL A 1 155 ? 11.792 -1.101 -6.616 1.00 87.12 155 VAL A N 1
ATOM 1215 C CA . VAL A 1 155 ? 12.392 -0.105 -5.716 1.00 87.12 155 VAL A CA 1
ATOM 1216 C C . VAL A 1 155 ? 13.825 0.216 -6.132 1.00 87.12 155 VAL A C 1
ATOM 1218 O O . VAL A 1 155 ? 14.262 1.348 -5.967 1.00 87.12 155 VAL A O 1
ATOM 1221 N N . SER A 1 156 ? 14.556 -0.728 -6.736 1.00 83.94 156 SER A N 1
ATOM 1222 C CA . SER A 1 156 ? 15.859 -0.414 -7.345 1.00 83.94 156 SER A CA 1
ATOM 1223 C C . SER A 1 156 ? 15.736 0.593 -8.498 1.00 83.94 156 SER A C 1
ATOM 1225 O O . SER A 1 156 ? 16.663 1.362 -8.746 1.00 83.94 156 SER 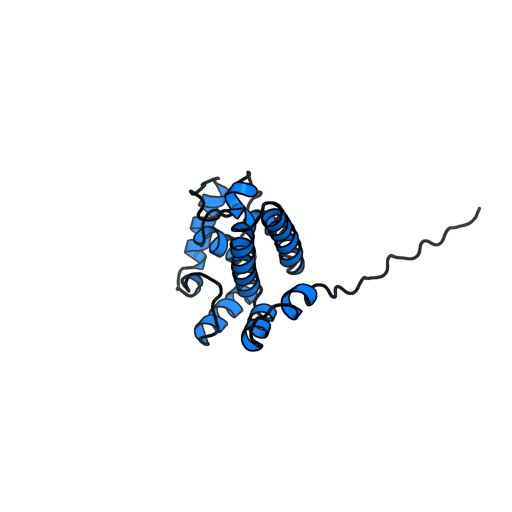A O 1
ATOM 1227 N N . PHE A 1 157 ? 14.575 0.620 -9.161 1.00 84.62 157 PHE A N 1
ATOM 1228 C CA . PHE A 1 157 ? 14.268 1.534 -10.253 1.00 84.62 157 PHE A CA 1
ATOM 1229 C C . PHE A 1 157 ? 13.713 2.881 -9.761 1.00 84.62 157 PHE A C 1
ATOM 1231 O O . PHE A 1 157 ? 14.208 3.928 -10.172 1.00 84.62 157 PHE A O 1
ATOM 1238 N N . VAL A 1 158 ? 12.715 2.874 -8.866 1.00 87.00 158 VAL A N 1
ATOM 1239 C CA . VAL A 1 158 ? 12.093 4.112 -8.346 1.00 87.00 158 VAL A CA 1
ATOM 1240 C C . VAL A 1 158 ? 12.886 4.768 -7.209 1.00 87.00 158 VAL A C 1
ATOM 1242 O O . VAL A 1 158 ? 12.681 5.940 -6.898 1.00 87.00 158 VAL A O 1
ATOM 1245 N N . GLY A 1 159 ? 13.806 4.027 -6.594 1.00 88.81 159 GLY A N 1
ATOM 1246 C CA . GLY A 1 159 ? 14.606 4.463 -5.458 1.00 88.81 159 GLY A CA 1
ATOM 1247 C C . GLY A 1 159 ? 13.821 4.570 -4.147 1.00 88.81 159 GLY A C 1
ATOM 1248 O O . GLY A 1 159 ? 12.682 4.124 -4.011 1.00 88.81 159 GLY A O 1
ATOM 1249 N N . GLN A 1 160 ? 14.468 5.187 -3.157 1.00 88.31 160 GLN A N 1
ATOM 1250 C CA . GLN A 1 160 ? 13.885 5.529 -1.858 1.00 88.31 160 GLN A CA 1
ATOM 1251 C C . GLN A 1 160 ? 14.118 7.028 -1.594 1.00 88.31 160 GLN A C 1
ATOM 1253 O O . GLN A 1 160 ? 14.974 7.381 -0.782 1.00 88.31 160 GLN A O 1
ATOM 1258 N N . PRO A 1 161 ? 13.443 7.927 -2.337 1.00 87.44 161 PRO A N 1
ATOM 1259 C CA . PRO A 1 161 ? 13.619 9.365 -2.164 1.00 87.44 161 PRO A CA 1
ATOM 1260 C C . PRO A 1 161 ? 13.161 9.806 -0.770 1.00 87.44 161 PRO A C 1
ATOM 1262 O O . PRO A 1 161 ? 12.409 9.094 -0.101 1.00 87.44 161 PRO A O 1
ATOM 1265 N N . ALA A 1 162 ? 13.576 11.006 -0.354 1.00 83.94 162 ALA A N 1
ATOM 1266 C CA . ALA A 1 162 ? 12.933 11.678 0.770 1.00 83.94 162 ALA A CA 1
ATOM 1267 C C . ALA A 1 162 ? 11.441 11.853 0.448 1.00 83.94 162 ALA A C 1
ATOM 1269 O O . ALA A 1 162 ? 11.090 12.269 -0.658 1.00 83.94 162 ALA A O 1
ATOM 1270 N N . ARG A 1 163 ? 10.581 11.481 1.393 1.00 83.56 163 ARG A N 1
ATOM 1271 C CA . ARG A 1 163 ? 9.123 11.492 1.235 1.00 83.56 163 ARG A CA 1
ATOM 1272 C C . ARG A 1 163 ? 8.542 12.552 2.149 1.00 83.56 163 ARG A C 1
ATOM 1274 O O . ARG A 1 163 ? 9.147 12.883 3.171 1.00 83.56 163 ARG A O 1
ATOM 1281 N N . ASP A 1 164 ? 7.361 13.036 1.794 1.00 87.38 164 ASP A N 1
ATOM 1282 C CA . ASP A 1 164 ? 6.562 13.813 2.729 1.00 87.38 164 ASP A CA 1
ATOM 1283 C C . ASP A 1 164 ? 6.213 12.977 3.960 1.00 87.38 164 ASP A C 1
ATOM 1285 O O . ASP A 1 164 ? 6.413 11.761 4.008 1.00 87.38 164 ASP A O 1
ATOM 1289 N N . ARG A 1 165 ? 5.733 13.645 5.003 1.00 88.31 165 ARG A N 1
ATOM 1290 C CA . ARG A 1 165 ? 5.322 12.951 6.214 1.00 88.31 165 ARG A CA 1
ATOM 1291 C C . ARG A 1 165 ? 4.127 12.056 5.890 1.00 88.31 165 ARG A C 1
ATOM 1293 O O . ARG A 1 165 ? 3.086 12.545 5.465 1.00 88.31 165 ARG A O 1
ATOM 1300 N N . LEU A 1 166 ? 4.274 10.757 6.136 1.00 87.81 166 LEU A N 1
ATOM 1301 C CA . LEU A 1 166 ? 3.154 9.831 6.082 1.00 87.81 166 LEU A CA 1
ATOM 1302 C C . LEU A 1 166 ? 2.367 9.943 7.389 1.00 87.81 166 LEU A C 1
ATOM 1304 O O . LEU A 1 166 ? 2.940 9.822 8.475 1.00 87.81 166 LEU A O 1
ATOM 1308 N N . ASP A 1 167 ? 1.061 10.143 7.275 1.00 88.62 167 ASP A N 1
ATOM 1309 C CA . ASP A 1 167 ? 0.154 10.241 8.412 1.00 88.62 167 ASP A CA 1
ATOM 1310 C C . ASP A 1 167 ? -0.798 9.043 8.454 1.00 88.62 167 ASP A C 1
ATOM 1312 O O . ASP A 1 167 ? -1.125 8.430 7.435 1.00 88.62 167 ASP A O 1
ATOM 1316 N N . PHE A 1 168 ? -1.236 8.697 9.662 1.00 89.69 168 PHE A N 1
ATOM 1317 C CA . PHE A 1 168 ? -2.202 7.629 9.874 1.00 89.69 168 PHE A CA 1
ATOM 1318 C C . PHE A 1 168 ? -3.612 8.174 9.652 1.00 89.69 168 PHE A C 1
ATOM 1320 O O . PHE A 1 168 ? -4.116 8.949 10.467 1.00 89.69 168 PHE A O 1
ATOM 1327 N N . ALA A 1 169 ? -4.234 7.778 8.544 1.00 89.44 169 ALA A N 1
ATOM 1328 C CA . ALA A 1 169 ? -5.585 8.183 8.194 1.00 89.44 169 ALA A CA 1
ATOM 1329 C C . ALA A 1 169 ? -6.572 7.801 9.313 1.00 89.44 169 ALA A C 1
ATOM 1331 O O . ALA A 1 169 ? -6.404 6.734 9.923 1.00 89.44 169 ALA A O 1
ATOM 1332 N N . PRO A 1 170 ? -7.574 8.654 9.595 1.00 82.94 170 PRO A N 1
ATOM 1333 C CA . PRO A 1 170 ? -8.577 8.400 10.623 1.00 82.94 170 PRO A CA 1
ATOM 1334 C C . PRO A 1 170 ? -9.402 7.142 10.336 1.00 82.94 170 PRO A C 1
ATOM 1336 O O . PRO A 1 170 ? -9.707 6.835 9.160 1.00 82.94 170 PRO A O 1
#

Secondary structure (DSSP, 8-state):
-----PPPPP------TTHHHHHS---HHHHHHHHH-HHHHHHHHHHHHHHHHTS-HHHHHHHHHHHHHHHHTTT-STTHHHHHHT--SHHHHHHHHHHHS-HHHHHHHHHHHHTTPPP-SS--GGGSTTHHHHHHHHHHHHHTT-----S-HHHHHH-----PPP----

Foldseek 3Di:
DDDDDDDDPDDPPPPQQCDVLVVDPDDPLLSVLLVQAVLQVLLVLVVCQQVQLVDDPVSLVVSLVVQVSNNVVVVWDPCLSVQQLLAQDLVSNSLSSQQGDAPVNLVSLLVCVVVVHDHSRPDDCSNDPCNVVVSVVVLVCVLVVDDDHHPGSSNVVSPNDNDDRRGRHD

Sequence (170 aa):
MAVSNIPAPATKTKTGTKAWFSRSRLSPAHKRLVSLSQFQAIGWFFTAVDSMAEGSYLDQLNAMYAFDREVDQFCLADFAAVHLLTSATWNDRVVAAWCLVGADQRAIARLFVADDAHNFWPDTQFCNPGWDEYVQARLAAINAGETEHSQFNIVSFVGQPARDRLDFAP